Protein AF-L1KZ01-F1 (afdb_monomer_lite)

Structure (mmCIF, N/CA/C/O backbone):
data_AF-L1KZ01-F1
#
_entry.id   AF-L1KZ01-F1
#
loop_
_atom_site.group_PDB
_atom_site.id
_atom_site.type_symbol
_atom_site.label_atom_id
_atom_site.label_alt_id
_atom_site.label_comp_id
_atom_site.label_asym_id
_atom_site.label_entity_id
_atom_site.label_seq_id
_atom_site.pdbx_PDB_ins_code
_atom_site.Cartn_x
_atom_site.Cartn_y
_atom_site.Cartn_z
_atom_site.occupancy
_atom_site.B_iso_or_equiv
_atom_site.auth_seq_id
_atom_site.auth_comp_id
_atom_site.auth_asym_id
_atom_site.auth_atom_id
_atom_site.pdbx_PDB_model_num
ATOM 1 N N . MET A 1 1 ? -0.712 15.063 66.881 1.00 38.91 1 MET A N 1
ATOM 2 C CA . MET A 1 1 ? -0.045 16.306 66.434 1.00 38.91 1 MET A CA 1
ATOM 3 C C . MET A 1 1 ? 1.364 16.281 67.003 1.00 38.91 1 MET A C 1
ATOM 5 O O . MET A 1 1 ? 1.488 16.267 68.215 1.00 38.91 1 MET A O 1
ATOM 9 N N . GLY A 1 2 ? 2.405 16.176 66.178 1.00 37.12 2 GLY A N 1
ATOM 10 C CA . GLY A 1 2 ? 3.786 16.114 66.664 1.00 37.12 2 GLY A CA 1
ATOM 11 C C . GLY A 1 2 ? 4.719 16.763 65.655 1.00 37.12 2 GLY A C 1
ATOM 12 O O . GLY A 1 2 ? 4.969 16.203 64.594 1.00 37.12 2 GLY A O 1
ATOM 13 N N . ARG A 1 3 ? 5.168 17.977 65.973 1.00 44.19 3 ARG A N 1
ATOM 14 C CA . ARG A 1 3 ? 6.207 18.727 65.265 1.00 44.19 3 ARG A CA 1
ATOM 15 C C . ARG A 1 3 ? 7.307 19.048 66.272 1.00 44.19 3 ARG A C 1
ATOM 17 O O . ARG A 1 3 ? 6.986 19.530 67.352 1.00 44.19 3 ARG A O 1
ATOM 24 N N . GLY A 1 4 ? 8.560 18.919 65.843 1.00 44.34 4 GLY A N 1
ATOM 25 C CA . GLY A 1 4 ? 9.619 19.843 66.253 1.00 44.34 4 GLY A CA 1
ATOM 26 C C . GLY A 1 4 ? 10.939 19.215 66.698 1.00 44.34 4 GLY A C 1
ATOM 27 O O . GLY A 1 4 ? 10.960 18.405 67.613 1.00 44.34 4 GLY A O 1
ATOM 28 N N . GLY A 1 5 ? 12.028 19.709 66.098 1.00 39.09 5 GLY A N 1
ATOM 29 C CA . GLY A 1 5 ? 13.409 19.608 66.584 1.00 39.09 5 GLY A CA 1
ATOM 30 C C . GLY A 1 5 ? 14.287 18.681 65.739 1.00 39.09 5 GLY A C 1
ATOM 31 O O . GLY A 1 5 ? 13.888 17.565 65.449 1.00 39.09 5 GLY A O 1
ATOM 32 N N . TRP A 1 6 ? 15.501 19.017 65.309 1.00 47.12 6 TRP A N 1
ATOM 33 C CA . TRP A 1 6 ? 16.309 20.241 65.288 1.00 47.12 6 TRP A CA 1
ATOM 34 C C . TRP A 1 6 ? 17.591 19.878 64.512 1.00 47.12 6 TRP A C 1
ATOM 36 O O . TRP A 1 6 ? 17.959 18.709 64.448 1.00 47.12 6 TRP A O 1
ATOM 46 N N . GLY A 1 7 ? 18.322 20.878 64.019 1.00 38.53 7 GLY A N 1
ATOM 47 C CA . GLY A 1 7 ? 19.760 20.719 63.779 1.00 38.53 7 GLY A CA 1
ATOM 48 C C . GLY A 1 7 ? 20.186 20.675 62.319 1.00 38.53 7 GLY A C 1
ATOM 49 O O . GLY A 1 7 ? 20.594 19.642 61.799 1.00 38.53 7 GLY A O 1
ATOM 50 N N . ALA A 1 8 ? 20.190 21.844 61.684 1.00 47.34 8 ALA A N 1
ATOM 51 C CA . ALA A 1 8 ? 21.096 22.092 60.577 1.00 47.34 8 ALA A CA 1
ATOM 52 C C . ALA A 1 8 ? 22.543 22.207 61.097 1.00 47.34 8 ALA A C 1
ATOM 54 O O . ALA A 1 8 ? 22.804 22.904 62.074 1.00 47.34 8 ALA A O 1
ATOM 55 N N . ALA A 1 9 ? 23.456 21.582 60.351 1.00 47.81 9 ALA A N 1
ATOM 56 C CA . ALA A 1 9 ? 24.882 21.883 60.242 1.00 47.81 9 ALA A CA 1
ATOM 57 C C . ALA A 1 9 ? 25.783 21.627 61.461 1.00 47.81 9 ALA A C 1
ATOM 59 O O . ALA A 1 9 ? 25.944 22.503 62.297 1.00 47.81 9 ALA A O 1
ATOM 60 N N . ARG A 1 10 ? 26.572 20.541 61.413 1.00 44.81 10 ARG A N 1
ATOM 61 C CA . ARG A 1 10 ? 28.036 20.630 61.576 1.00 44.81 10 ARG A CA 1
ATOM 62 C C . ARG A 1 10 ? 28.747 19.537 60.771 1.00 44.81 10 ARG A C 1
ATOM 64 O O . ARG A 1 10 ? 28.621 18.353 61.041 1.00 44.81 10 ARG A O 1
ATOM 71 N N . ARG A 1 11 ? 29.476 20.013 59.757 1.00 48.34 11 ARG A N 1
ATOM 72 C CA . ARG A 1 11 ? 30.596 19.391 59.037 1.00 48.34 11 ARG A CA 1
ATOM 73 C C . ARG A 1 11 ? 31.326 18.324 59.857 1.00 48.34 11 ARG A C 1
ATOM 75 O O . ARG A 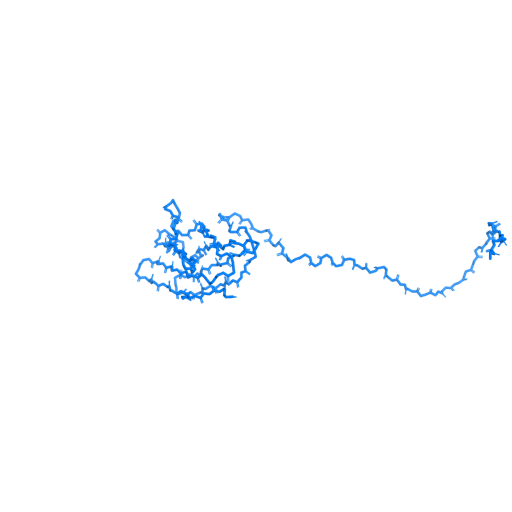1 11 ? 31.682 18.606 60.998 1.00 48.34 11 ARG A O 1
ATOM 82 N N . SER A 1 12 ? 31.703 17.218 59.224 1.00 44.06 12 SER A N 1
ATOM 83 C CA . SER A 1 12 ? 33.115 16.872 58.981 1.00 44.06 12 SER A CA 1
ATOM 84 C C . SER A 1 12 ? 33.215 15.547 58.236 1.00 44.06 12 SER A C 1
ATOM 86 O O . SER A 1 12 ? 32.482 14.603 58.502 1.00 44.06 12 SER A O 1
ATOM 88 N N . MET A 1 13 ? 34.116 15.544 57.262 1.00 46.03 13 MET A N 1
ATOM 89 C CA . MET A 1 13 ? 34.566 14.402 56.483 1.00 46.03 13 MET A CA 1
ATOM 90 C C . MET A 1 13 ? 34.863 13.188 57.360 1.00 46.03 13 MET A C 1
ATOM 92 O O . MET A 1 13 ? 35.496 13.338 58.399 1.00 46.03 13 MET A O 1
ATOM 96 N N . ALA A 1 14 ? 34.507 12.006 56.867 1.00 42.69 14 ALA A N 1
ATOM 97 C CA . ALA A 1 14 ? 35.445 10.917 56.592 1.00 42.69 14 ALA A CA 1
ATOM 98 C C . ALA A 1 14 ? 34.681 9.591 56.576 1.00 42.69 14 ALA A C 1
ATOM 100 O O . ALA A 1 14 ? 34.157 9.191 57.605 1.00 42.69 14 ALA A O 1
ATOM 101 N N . LEU A 1 15 ? 34.752 8.905 55.425 1.00 44.62 15 LEU A N 1
ATOM 102 C CA . LEU A 1 15 ? 34.677 7.443 55.304 1.00 44.62 15 LEU A CA 1
ATOM 103 C C . LEU A 1 15 ? 33.270 6.862 55.573 1.00 44.62 15 LEU A C 1
ATOM 105 O O . LEU A 1 15 ? 32.587 7.215 56.513 1.00 44.62 15 LEU A O 1
ATOM 109 N N . ALA A 1 16 ? 32.721 5.920 54.833 1.00 44.91 16 ALA A N 1
ATOM 110 C CA . ALA A 1 16 ? 33.168 5.116 53.721 1.00 44.91 16 ALA A CA 1
ATOM 111 C C . ALA A 1 16 ? 31.952 4.231 53.380 1.00 44.91 16 ALA A C 1
ATOM 113 O O . ALA A 1 16 ? 31.236 3.813 54.282 1.00 44.91 16 ALA A O 1
ATOM 114 N N . LEU A 1 17 ? 31.756 3.955 52.089 1.00 48.72 17 LEU A N 1
ATOM 115 C CA . LEU A 1 17 ? 30.995 2.827 51.540 1.00 48.72 17 LEU A CA 1
ATOM 116 C C . LEU A 1 17 ? 29.569 2.567 52.070 1.00 48.72 17 LEU A C 1
ATOM 118 O O . LEU A 1 17 ? 29.402 1.916 53.092 1.00 48.72 17 LEU A O 1
ATOM 122 N N . ALA A 1 18 ? 28.553 2.850 51.247 1.00 45.03 18 ALA A N 1
ATOM 123 C CA . ALA A 1 18 ? 27.500 1.858 50.993 1.00 45.03 18 ALA A CA 1
ATOM 124 C C . ALA A 1 18 ? 26.559 2.257 49.843 1.00 45.03 18 ALA A C 1
ATOM 126 O O . ALA A 1 18 ? 25.727 3.145 49.969 1.00 45.03 18 ALA A O 1
ATOM 127 N N . VAL A 1 19 ? 26.676 1.470 48.774 1.00 52.88 19 VAL A N 1
ATOM 128 C CA . VAL A 1 19 ? 25.586 0.915 47.961 1.00 52.88 19 VAL A CA 1
ATOM 129 C C . VAL A 1 19 ? 24.847 1.844 46.988 1.00 52.88 19 VAL A C 1
ATOM 131 O O . VAL A 1 19 ? 24.065 2.726 47.318 1.00 52.88 19 VAL A O 1
ATOM 134 N N . LEU A 1 20 ? 25.098 1.504 45.725 1.00 48.84 20 LEU A N 1
ATOM 135 C CA . LEU A 1 20 ? 24.411 1.882 44.510 1.00 48.84 20 LEU A CA 1
ATOM 136 C C . LEU A 1 20 ? 22.882 1.775 44.616 1.00 48.84 20 LEU A C 1
ATOM 138 O O . LEU A 1 20 ? 22.345 0.694 44.839 1.00 48.84 20 LEU A O 1
ATOM 142 N N . THR A 1 21 ? 22.191 2.839 44.224 1.00 56.41 21 THR A N 1
ATOM 143 C CA . THR A 1 21 ? 20.930 2.716 43.483 1.00 56.41 21 THR A CA 1
ATOM 144 C C . THR A 1 21 ? 21.000 3.657 42.295 1.00 56.41 21 THR A C 1
ATOM 146 O O . THR A 1 21 ? 20.755 4.857 42.402 1.00 56.41 21 THR A O 1
ATOM 149 N N . THR A 1 22 ? 21.411 3.098 41.160 1.00 54.72 22 THR A N 1
ATOM 150 C CA . THR A 1 22 ? 21.284 3.700 39.836 1.00 54.72 22 THR A CA 1
ATOM 151 C C . THR A 1 22 ? 19.833 4.124 39.632 1.00 54.72 22 THR A C 1
ATOM 153 O O . THR A 1 22 ? 18.926 3.294 39.598 1.00 54.72 22 THR A O 1
ATOM 156 N N . ALA A 1 23 ? 19.608 5.435 39.527 1.00 56.19 23 ALA A N 1
ATOM 157 C CA . ALA A 1 23 ? 18.323 5.981 39.130 1.00 56.19 23 ALA A CA 1
ATOM 158 C C . ALA A 1 23 ? 17.917 5.340 37.798 1.00 56.19 23 ALA A C 1
ATOM 160 O O . ALA A 1 23 ? 18.684 5.351 36.831 1.00 56.19 23 ALA A O 1
ATOM 161 N N . GLY A 1 24 ? 16.737 4.718 37.796 1.00 51.47 24 GLY A N 1
ATOM 162 C CA . GLY A 1 24 ? 16.201 3.993 36.659 1.00 51.47 24 GLY A CA 1
ATOM 163 C C . GLY A 1 24 ? 16.239 4.860 35.410 1.00 51.47 24 GLY A C 1
ATOM 164 O O . GLY A 1 24 ? 15.650 5.939 35.369 1.00 51.47 24 GLY A O 1
ATOM 165 N N . LEU A 1 25 ? 16.936 4.368 34.386 1.00 52.28 25 LEU A N 1
ATOM 166 C CA . LEU A 1 25 ? 16.777 4.860 33.030 1.00 52.28 25 LEU A CA 1
ATOM 167 C C . LEU A 1 25 ? 15.279 4.868 32.726 1.00 52.28 25 LEU A C 1
ATOM 169 O O . LEU A 1 25 ? 14.646 3.809 32.689 1.00 52.28 25 LEU A O 1
ATOM 173 N N . LEU A 1 26 ? 14.717 6.054 32.479 1.00 51.00 26 LEU A N 1
ATOM 174 C CA . LEU A 1 26 ? 13.506 6.153 31.683 1.00 51.00 26 LEU A CA 1
ATOM 175 C C . LEU A 1 26 ? 13.854 5.541 30.328 1.00 51.00 26 LEU A C 1
ATOM 177 O O . LEU A 1 26 ? 14.401 6.194 29.439 1.00 51.00 26 LEU A O 1
ATOM 181 N N . THR A 1 27 ? 13.562 4.254 30.184 1.00 54.28 27 THR A N 1
ATOM 182 C CA . THR A 1 27 ? 13.499 3.614 28.886 1.00 54.28 27 THR A CA 1
ATOM 183 C C . THR A 1 27 ? 12.299 4.233 28.195 1.00 54.28 27 THR A C 1
ATOM 185 O O . THR A 1 27 ? 11.153 3.813 28.346 1.00 54.28 27 THR A O 1
ATOM 188 N N . LEU A 1 28 ? 12.569 5.292 27.437 1.00 50.78 28 LEU A N 1
ATOM 189 C CA . LEU A 1 28 ? 11.672 5.774 26.408 1.00 50.78 28 LEU A CA 1
ATOM 190 C C . LEU A 1 28 ? 11.632 4.686 25.324 1.00 50.78 28 LEU A C 1
ATOM 192 O O . LEU A 1 28 ? 12.194 4.825 24.241 1.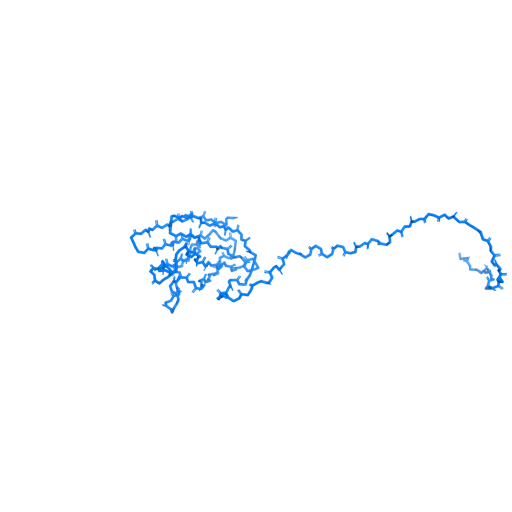00 50.78 28 LEU A O 1
ATOM 196 N N . ALA A 1 29 ? 10.973 3.567 25.626 1.00 51.34 29 ALA A N 1
ATOM 197 C CA . ALA A 1 29 ? 10.542 2.574 24.659 1.00 51.34 29 ALA A CA 1
ATOM 198 C C . ALA A 1 29 ? 9.371 3.170 23.862 1.00 51.34 29 ALA A C 1
ATOM 200 O O . ALA A 1 29 ? 8.253 2.658 23.841 1.00 51.34 29 ALA A O 1
ATOM 201 N N . GLY A 1 30 ? 9.632 4.304 23.211 1.00 46.34 30 GLY A N 1
ATOM 202 C CA . GLY A 1 30 ? 8.854 4.737 22.071 1.00 46.34 30 GLY A CA 1
ATOM 203 C C . GLY A 1 30 ? 9.072 3.701 20.966 1.00 46.34 30 GLY A C 1
ATOM 204 O O . GLY A 1 30 ? 10.217 3.326 20.704 1.00 46.34 30 GLY A O 1
ATOM 205 N N . PRO A 1 31 ? 8.012 3.181 20.328 1.00 49.78 31 PRO A N 1
ATOM 206 C CA . PRO A 1 31 ? 8.164 2.201 19.265 1.00 49.78 31 PRO A CA 1
ATOM 207 C C . PRO A 1 31 ? 8.988 2.834 18.142 1.00 49.78 31 PRO A C 1
ATOM 209 O O . PRO A 1 31 ? 8.555 3.816 17.543 1.00 49.78 31 PRO A O 1
ATOM 212 N N . GLY A 1 32 ? 10.181 2.275 17.912 1.00 45.88 32 GLY A N 1
ATOM 213 C CA . GLY A 1 32 ? 11.232 2.808 17.049 1.00 45.88 32 GLY A CA 1
ATOM 214 C C . GLY A 1 32 ? 10.708 3.477 15.782 1.00 45.88 32 GLY A C 1
ATOM 215 O O . GLY A 1 32 ? 10.316 2.817 14.817 1.00 45.88 32 GLY A O 1
ATOM 216 N N . VAL A 1 33 ? 10.740 4.807 15.782 1.00 50.03 33 VAL A N 1
ATOM 217 C CA . VAL A 1 33 ? 10.581 5.625 14.584 1.00 50.03 33 VAL A CA 1
ATOM 218 C C . VAL A 1 33 ? 11.939 5.703 13.900 1.00 50.03 33 VAL A C 1
ATOM 220 O O . VAL A 1 33 ? 12.676 6.674 14.012 1.00 50.03 33 VAL A O 1
ATOM 223 N N . GLY A 1 34 ? 12.297 4.622 13.207 1.00 41.84 34 GLY A N 1
ATOM 224 C CA . GLY A 1 34 ? 13.380 4.648 12.233 1.00 41.84 34 GLY A CA 1
ATOM 225 C C . GLY A 1 34 ? 12.992 5.576 11.084 1.00 41.84 34 GLY A C 1
ATOM 226 O O . GLY A 1 34 ? 12.390 5.138 10.105 1.00 41.84 34 GLY A O 1
ATOM 227 N N . SER A 1 35 ? 13.296 6.864 11.227 1.00 51.66 35 SER A N 1
ATOM 228 C CA . SER A 1 35 ? 13.256 7.838 10.142 1.00 51.66 35 SER A CA 1
ATOM 229 C C . SER A 1 35 ? 14.445 7.571 9.225 1.00 51.66 35 SER A C 1
ATOM 231 O O . SER A 1 35 ? 15.573 7.946 9.525 1.00 51.66 35 SER A O 1
ATOM 233 N N . THR A 1 36 ? 14.197 6.894 8.106 1.00 40.72 36 THR A N 1
ATOM 234 C CA . THR A 1 36 ? 15.123 6.856 6.971 1.00 40.72 36 THR A CA 1
ATOM 235 C C . THR A 1 36 ? 14.383 7.311 5.717 1.00 40.72 36 THR A C 1
ATOM 237 O O . THR A 1 36 ? 13.197 7.029 5.535 1.00 40.72 36 THR A O 1
ATOM 240 N N . ALA A 1 37 ? 15.087 8.107 4.924 1.00 37.84 37 ALA A N 1
ATOM 241 C CA . ALA A 1 37 ? 14.580 9.115 4.009 1.00 37.84 37 ALA A CA 1
ATOM 242 C C . ALA A 1 37 ? 13.726 8.623 2.817 1.00 37.84 37 ALA A C 1
ATOM 244 O O . ALA A 1 37 ? 13.904 7.531 2.287 1.00 37.84 37 ALA A O 1
ATOM 245 N N . ALA A 1 38 ? 12.823 9.520 2.396 1.00 43.12 38 ALA A N 1
ATOM 246 C CA . ALA A 1 38 ? 12.423 9.837 1.018 1.00 43.12 38 ALA A CA 1
ATOM 247 C C . ALA A 1 38 ? 12.136 8.688 0.020 1.00 43.12 38 ALA A C 1
ATOM 249 O O . ALA A 1 38 ? 12.819 8.493 -0.976 1.00 43.12 38 ALA A O 1
ATOM 250 N N . ALA A 1 39 ? 10.994 8.040 0.217 1.00 44.44 39 ALA A N 1
ATOM 251 C CA . ALA A 1 39 ? 9.978 7.849 -0.828 1.00 44.44 39 ALA A CA 1
ATOM 252 C C . ALA A 1 39 ? 8.695 8.522 -0.283 1.00 44.44 39 ALA A C 1
ATOM 254 O O . ALA A 1 39 ? 8.713 8.871 0.901 1.00 44.44 39 ALA A O 1
ATOM 255 N N . PRO A 1 40 ? 7.591 8.735 -1.027 1.00 52.72 40 PRO A N 1
ATOM 256 C CA . PRO A 1 40 ? 6.320 9.148 -0.421 1.00 52.72 40 PRO A CA 1
ATOM 257 C C . PRO A 1 40 ? 5.849 8.039 0.535 1.00 52.72 40 PRO A C 1
ATOM 259 O O . PRO A 1 40 ? 5.148 7.094 0.173 1.00 52.72 40 PRO A O 1
ATOM 262 N N . SER A 1 41 ? 6.373 8.094 1.752 1.00 66.44 41 SER A N 1
ATOM 263 C CA . SER A 1 41 ? 6.393 7.008 2.704 1.00 66.44 41 SER A CA 1
ATOM 264 C C . SER A 1 41 ? 5.108 7.083 3.500 1.00 66.44 41 SER A C 1
ATOM 266 O O . SER A 1 41 ? 4.673 8.138 3.960 1.00 66.44 41 SER A O 1
ATOM 268 N N . CYS A 1 42 ? 4.438 5.944 3.620 1.00 79.25 42 CYS A N 1
ATOM 269 C CA . CYS A 1 42 ? 3.268 5.850 4.466 1.00 79.25 42 CYS A CA 1
ATOM 270 C C . CYS A 1 42 ? 3.659 6.216 5.906 1.00 79.25 42 CYS A C 1
ATOM 272 O O . CYS A 1 42 ? 4.355 5.452 6.573 1.00 79.25 42 CYS A O 1
ATOM 274 N N . ALA A 1 43 ? 3.191 7.364 6.394 1.00 74.56 43 ALA A N 1
ATOM 275 C CA . ALA A 1 43 ? 3.377 7.759 7.783 1.00 74.56 43 ALA A CA 1
ATOM 276 C C . ALA A 1 43 ? 2.569 6.816 8.692 1.00 74.56 43 ALA A C 1
ATOM 278 O O . ALA A 1 43 ? 1.337 6.860 8.695 1.00 74.56 43 ALA A O 1
ATOM 279 N N . GLY A 1 44 ? 3.239 5.935 9.440 1.00 82.88 44 GLY A N 1
ATOM 280 C CA . GLY A 1 44 ? 2.583 5.019 10.374 1.00 82.88 44 GLY A CA 1
ATOM 281 C C . GLY A 1 44 ? 3.419 3.799 10.759 1.00 82.88 44 GLY A C 1
ATOM 282 O O . GLY A 1 44 ? 4.555 3.627 10.321 1.00 82.88 44 GLY A O 1
ATOM 283 N N . ARG A 1 45 ? 2.830 2.915 11.572 1.00 86.31 45 ARG A N 1
ATOM 284 C CA . ARG A 1 45 ? 3.459 1.653 11.986 1.00 86.31 45 ARG A CA 1
ATOM 285 C C . ARG A 1 45 ? 3.310 0.622 10.875 1.00 86.31 45 ARG A C 1
ATOM 287 O O . ARG A 1 45 ? 2.190 0.343 10.449 1.00 86.31 45 ARG A O 1
ATOM 294 N N . LYS A 1 46 ? 4.412 0.010 10.437 1.00 89.50 46 LYS A N 1
ATOM 295 C CA . LYS A 1 46 ? 4.367 -1.147 9.531 1.00 89.50 46 LYS A CA 1
ATOM 296 C C . LYS A 1 46 ? 3.671 -2.310 10.244 1.00 89.50 46 LYS A C 1
ATOM 298 O O . LYS A 1 46 ? 4.147 -2.765 11.279 1.00 89.50 46 LYS A O 1
ATOM 303 N N . VAL A 1 47 ? 2.550 -2.769 9.697 1.00 90.81 47 VAL A N 1
ATOM 304 C CA . VAL A 1 47 ? 1.732 -3.850 10.275 1.00 90.81 47 VAL A CA 1
ATOM 305 C C . VAL A 1 47 ? 1.851 -5.151 9.499 1.00 90.81 47 VAL A C 1
ATOM 307 O O . VAL A 1 47 ? 1.656 -6.219 10.067 1.00 90.81 47 VAL A O 1
ATOM 310 N N . ARG A 1 48 ? 2.168 -5.078 8.202 1.00 90.75 48 ARG A N 1
ATOM 311 C CA . ARG A 1 48 ? 2.340 -6.267 7.369 1.00 90.75 48 ARG A CA 1
ATOM 312 C C . ARG A 1 48 ? 3.250 -5.978 6.185 1.00 90.75 48 ARG A C 1
ATOM 314 O O . ARG A 1 48 ? 3.279 -4.862 5.669 1.00 90.75 48 ARG A O 1
ATOM 321 N N . THR A 1 49 ? 3.957 -7.008 5.747 1.00 92.38 49 THR A N 1
ATOM 322 C CA . THR A 1 49 ? 4.701 -7.009 4.489 1.00 92.38 49 THR A CA 1
ATOM 323 C C . THR A 1 49 ? 4.196 -8.183 3.670 1.00 92.38 49 THR A C 1
ATOM 325 O O . THR A 1 49 ? 4.123 -9.295 4.183 1.00 92.38 49 THR A O 1
ATOM 328 N N . LEU A 1 50 ? 3.811 -7.924 2.427 1.00 90.56 50 LEU A N 1
ATOM 329 C CA . LEU A 1 50 ? 3.290 -8.923 1.503 1.00 90.56 50 LEU A CA 1
ATOM 330 C C . LEU A 1 50 ? 4.292 -9.072 0.364 1.00 90.56 50 LEU A C 1
ATOM 332 O O . LEU A 1 50 ? 4.443 -8.160 -0.444 1.00 90.56 50 LEU A O 1
ATOM 336 N N . THR A 1 51 ? 5.021 -10.177 0.338 1.00 91.50 51 THR A N 1
ATOM 337 C CA . THR A 1 51 ? 6.090 -10.442 -0.632 1.00 91.50 51 THR A CA 1
ATOM 338 C C . THR A 1 51 ? 5.585 -11.318 -1.770 1.00 91.50 51 THR A C 1
ATOM 340 O O . THR A 1 51 ? 4.875 -12.289 -1.527 1.00 91.50 51 THR A O 1
ATOM 343 N N . PHE A 1 52 ? 5.984 -11.000 -2.999 1.00 89.19 52 PHE A N 1
ATOM 344 C CA . PHE A 1 52 ? 5.696 -11.794 -4.195 1.00 89.19 52 PHE A CA 1
ATOM 345 C C . PHE A 1 52 ? 6.802 -11.605 -5.245 1.00 89.19 52 PHE A C 1
ATOM 347 O O . PHE A 1 52 ? 7.703 -10.781 -5.074 1.00 89.19 52 PHE A O 1
ATOM 354 N N . ASP A 1 53 ? 6.758 -12.344 -6.354 1.00 88.00 53 ASP A N 1
ATOM 355 C CA . ASP A 1 53 ? 7.875 -12.399 -7.314 1.00 88.00 53 ASP A CA 1
ATOM 356 C C . ASP A 1 53 ? 8.272 -11.047 -7.917 1.00 88.00 53 ASP A C 1
ATOM 358 O O . ASP A 1 53 ? 9.407 -10.859 -8.356 1.00 88.00 53 ASP A O 1
ATOM 362 N N . ALA A 1 54 ? 7.335 -10.099 -7.996 1.00 87.75 54 ALA A N 1
ATOM 363 C CA . ALA A 1 54 ? 7.610 -8.772 -8.537 1.00 87.75 54 ALA A CA 1
ATOM 364 C C . ALA A 1 54 ? 8.069 -7.756 -7.476 1.00 87.75 54 ALA A C 1
ATOM 366 O O . ALA A 1 54 ? 8.473 -6.656 -7.834 1.00 87.75 54 ALA A O 1
ATOM 367 N N . GLY A 1 55 ? 8.001 -8.060 -6.180 1.00 90.06 55 GLY A N 1
ATOM 368 C CA . GLY A 1 55 ? 8.269 -7.053 -5.155 1.00 90.06 55 GLY A CA 1
ATOM 369 C C . GLY A 1 55 ? 7.645 -7.355 -3.807 1.00 90.06 55 GLY A C 1
ATOM 370 O O . GLY A 1 55 ? 7.404 -8.497 -3.424 1.00 90.06 55 GLY A O 1
ATOM 371 N N . SER A 1 56 ? 7.413 -6.301 -3.041 1.00 92.00 56 SER A N 1
ATOM 372 C CA . SER A 1 56 ? 6.777 -6.379 -1.732 1.00 92.00 56 SER A CA 1
ATOM 373 C C . SER A 1 56 ? 5.811 -5.223 -1.546 1.00 92.00 56 SER A C 1
ATOM 375 O O . SER A 1 56 ? 6.193 -4.077 -1.736 1.00 92.00 56 SER A O 1
ATOM 377 N N . VAL A 1 57 ? 4.582 -5.478 -1.113 1.00 92.00 57 VAL A N 1
ATOM 378 C CA . VAL A 1 57 ? 3.697 -4.415 -0.629 1.00 92.00 57 VAL A CA 1
ATOM 379 C C . VAL A 1 57 ? 3.894 -4.260 0.869 1.00 92.00 57 VAL A C 1
ATOM 381 O O . VAL A 1 57 ? 3.664 -5.192 1.644 1.00 92.00 57 VAL A O 1
ATOM 384 N N . ARG A 1 58 ? 4.323 -3.075 1.291 1.00 92.75 58 ARG A N 1
ATOM 385 C CA . ARG A 1 58 ? 4.420 -2.719 2.705 1.00 92.75 58 ARG A CA 1
ATOM 386 C C . ARG A 1 58 ? 3.134 -2.023 3.124 1.00 92.75 58 ARG A C 1
ATOM 388 O O . ARG A 1 58 ? 2.690 -1.073 2.479 1.00 92.75 58 ARG A O 1
ATOM 395 N N . VAL A 1 59 ? 2.546 -2.511 4.208 1.00 92.12 59 VAL A N 1
ATOM 396 C CA . VAL A 1 59 ? 1.278 -2.027 4.746 1.00 92.12 59 VAL A CA 1
ATOM 397 C C . VAL A 1 59 ? 1.539 -1.348 6.074 1.00 92.12 59 VAL A C 1
ATOM 399 O O . VAL A 1 59 ? 2.127 -1.931 6.99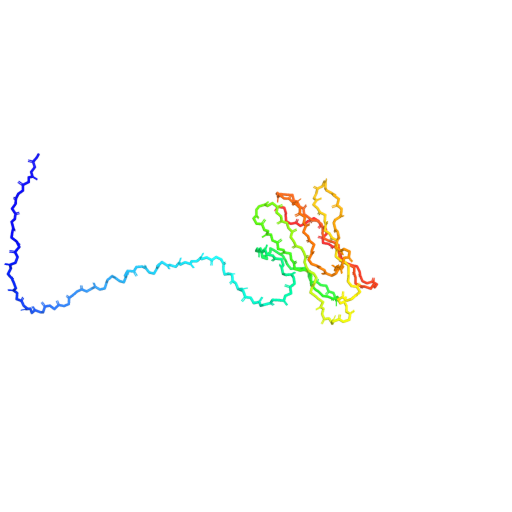0 1.00 92.12 59 VAL A O 1
ATOM 402 N N . TYR A 1 60 ? 1.068 -0.118 6.179 1.00 92.12 60 TYR A N 1
ATOM 403 C CA . TYR A 1 60 ? 1.252 0.750 7.323 1.00 92.12 60 TYR A CA 1
ATOM 404 C C . TYR A 1 60 ? -0.100 1.142 7.887 1.00 92.12 60 TYR A C 1
ATOM 406 O O . TYR A 1 60 ? -1.044 1.418 7.149 1.00 92.12 60 TYR A O 1
ATOM 414 N N . ARG A 1 61 ? -0.192 1.193 9.209 1.00 89.69 61 ARG A N 1
ATOM 415 C CA . ARG A 1 61 ? -1.376 1.653 9.920 1.00 89.69 61 ARG A CA 1
ATOM 416 C C . ARG A 1 61 ? -1.064 2.992 10.583 1.00 89.69 61 ARG A C 1
ATOM 418 O O . ARG A 1 61 ? -0.098 3.106 11.341 1.00 89.69 61 ARG A O 1
ATOM 425 N N . LYS A 1 62 ? -1.886 4.000 10.286 1.00 89.25 62 LYS A N 1
ATOM 426 C CA . LYS A 1 62 ? -1.822 5.334 10.894 1.00 89.25 62 LYS A CA 1
ATOM 427 C C . LYS A 1 62 ? -2.962 5.462 11.904 1.00 89.25 62 LYS A C 1
ATOM 429 O O . LYS A 1 62 ? -4.137 5.567 11.536 1.00 89.25 62 LYS A O 1
ATOM 434 N N . GLY A 1 63 ? -2.605 5.409 13.186 1.00 85.75 63 GLY A N 1
ATOM 435 C CA . GLY A 1 63 ? -3.563 5.359 14.293 1.00 85.75 63 GLY A CA 1
ATOM 436 C C . GLY A 1 63 ? -4.474 4.128 14.223 1.00 85.75 63 GLY A C 1
ATOM 437 O O . GLY A 1 63 ? -4.068 3.061 13.774 1.00 85.75 63 GLY A O 1
ATOM 438 N N . SER A 1 64 ? -5.733 4.266 14.638 1.00 83.88 64 SER A N 1
ATOM 439 C CA . SER A 1 64 ? -6.731 3.185 14.583 1.00 83.88 64 SER A CA 1
ATOM 440 C C . SER A 1 64 ? -7.610 3.214 13.327 1.00 83.88 64 SER A C 1
ATOM 442 O O . SER A 1 64 ? -8.441 2.328 13.147 1.00 83.88 64 SER A O 1
ATOM 444 N N . ARG A 1 65 ? -7.444 4.223 12.461 1.00 88.69 65 ARG A N 1
ATOM 445 C CA . ARG A 1 65 ? -8.430 4.581 11.429 1.00 88.69 65 ARG A CA 1
ATOM 446 C C . ARG A 1 65 ? -7.944 4.398 10.000 1.00 88.69 65 ARG A C 1
ATOM 448 O O . ARG A 1 65 ? -8.737 4.002 9.153 1.00 88.69 65 ARG A O 1
ATOM 455 N N . TYR A 1 66 ? -6.665 4.635 9.727 1.00 90.69 66 TYR A N 1
ATOM 456 C CA . TYR A 1 66 ? -6.152 4.655 8.360 1.00 90.69 66 TYR A CA 1
ATOM 457 C C . TYR A 1 66 ? -5.152 3.538 8.104 1.00 90.69 66 TYR A C 1
ATOM 459 O O . TYR A 1 66 ? -4.332 3.199 8.962 1.00 90.69 66 TYR A O 1
ATOM 467 N N . VAL A 1 67 ? -5.203 3.004 6.889 1.00 92.06 67 VAL A N 1
ATOM 468 C CA . VAL A 1 67 ? -4.229 2.046 6.375 1.00 92.06 67 VAL A CA 1
ATOM 469 C C . VAL A 1 67 ? -3.670 2.583 5.068 1.00 92.06 67 VAL A C 1
ATOM 471 O O . VAL A 1 67 ? -4.425 2.996 4.192 1.00 92.06 67 VAL A O 1
ATOM 474 N N . CYS A 1 68 ? -2.348 2.580 4.957 1.00 91.50 68 CYS A N 1
ATOM 475 C CA . CYS A 1 68 ? -1.607 3.004 3.784 1.00 91.50 68 CYS A CA 1
ATOM 476 C C . CYS A 1 68 ? -0.802 1.829 3.233 1.00 91.50 68 CYS A C 1
ATOM 478 O O . CYS A 1 68 ? -0.176 1.086 3.992 1.00 91.50 68 CYS A O 1
ATOM 480 N N . ALA A 1 69 ? -0.831 1.652 1.918 1.00 92.06 69 ALA A N 1
ATOM 481 C CA . ALA A 1 69 ? -0.067 0.635 1.216 1.00 92.06 69 ALA A CA 1
ATOM 482 C C . ALA A 1 69 ? 0.892 1.294 0.222 1.00 92.06 69 ALA A C 1
ATOM 484 O O . ALA A 1 69 ? 0.523 2.225 -0.499 1.00 92.06 69 ALA A O 1
ATOM 485 N N . VAL A 1 70 ? 2.118 0.780 0.178 1.00 90.62 70 VAL A N 1
ATOM 486 C CA . VAL A 1 70 ? 3.149 1.182 -0.782 1.00 90.62 70 VAL A CA 1
ATOM 487 C C . VAL A 1 70 ? 3.789 -0.065 -1.371 1.00 90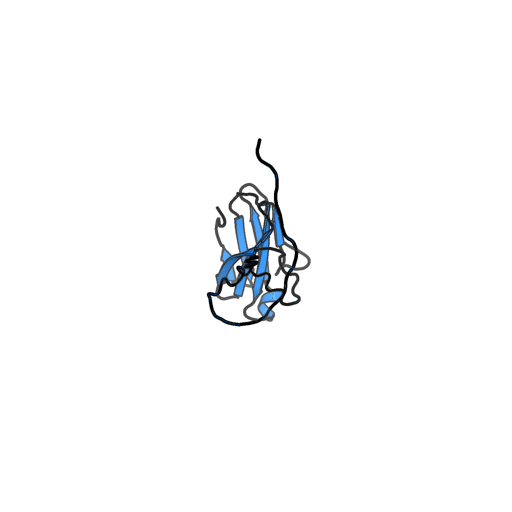.62 70 VAL A C 1
ATOM 489 O O . VAL A 1 70 ? 4.116 -1.008 -0.643 1.00 90.62 70 VAL A O 1
ATOM 492 N N . PHE A 1 71 ? 3.944 -0.092 -2.690 1.00 91.25 71 PHE A N 1
ATOM 493 C CA . PHE A 1 71 ? 4.661 -1.166 -3.355 1.00 91.25 71 PHE A CA 1
ATOM 494 C C . PHE A 1 71 ? 6.147 -0.834 -3.435 1.00 91.25 71 PHE A C 1
ATOM 496 O O . PHE A 1 71 ? 6.546 0.251 -3.842 1.00 91.25 71 PHE A O 1
ATOM 503 N N . VAL A 1 72 ? 6.956 -1.800 -3.027 1.00 90.50 72 VAL A N 1
ATOM 504 C CA . VAL A 1 72 ? 8.409 -1.781 -3.099 1.00 90.50 72 VAL A CA 1
ATOM 505 C C . VAL A 1 72 ? 8.805 -2.768 -4.194 1.00 90.50 72 VAL A C 1
ATOM 507 O O . VAL A 1 72 ? 8.688 -3.982 -3.990 1.00 90.50 72 VAL A O 1
ATOM 510 N N . PRO A 1 73 ? 9.207 -2.279 -5.373 1.00 89.38 73 PRO A N 1
ATOM 511 C CA . PRO A 1 73 ? 9.587 -3.137 -6.486 1.00 89.38 73 PRO A CA 1
ATOM 512 C C . PRO A 1 73 ? 10.881 -3.897 -6.170 1.00 89.38 73 PRO A C 1
ATOM 514 O O . PRO A 1 73 ? 11.749 -3.381 -5.468 1.00 89.38 73 PRO A O 1
ATOM 517 N N . ARG A 1 74 ? 11.050 -5.110 -6.718 1.00 88.38 74 ARG A N 1
ATOM 518 C CA . ARG A 1 74 ? 12.377 -5.763 -6.720 1.00 88.38 74 ARG A CA 1
ATOM 519 C C . ARG A 1 74 ? 13.314 -5.144 -7.757 1.00 88.38 74 ARG A C 1
ATOM 521 O O . ARG A 1 74 ? 14.521 -5.138 -7.557 1.00 88.38 74 ARG A O 1
ATOM 528 N N . LYS A 1 75 ? 12.762 -4.683 -8.882 1.00 85.75 75 LYS A N 1
ATOM 529 C CA . LYS A 1 75 ? 13.489 -4.038 -9.984 1.00 85.75 75 LYS A CA 1
ATOM 530 C C . LYS A 1 75 ? 12.821 -2.712 -10.326 1.00 85.75 75 LYS A C 1
ATOM 532 O O . LYS A 1 75 ? 11.604 -2.680 -10.465 1.00 85.75 75 LYS A O 1
ATOM 537 N N . GLU A 1 76 ? 13.585 -1.655 -10.572 1.00 81.25 76 GLU A N 1
ATOM 538 C CA . GLU A 1 76 ? 13.038 -0.311 -10.840 1.00 81.25 76 GLU A CA 1
ATOM 539 C C . GLU A 1 76 ? 12.031 -0.277 -12.010 1.00 81.25 76 GLU A C 1
ATOM 541 O O . GLU A 1 76 ? 10.991 0.379 -11.954 1.00 81.25 76 GLU A O 1
ATOM 546 N N . SER A 1 77 ? 12.256 -1.090 -13.047 1.00 84.25 77 SER A N 1
ATOM 547 C CA . SER A 1 77 ? 11.334 -1.231 -14.185 1.00 84.25 77 SER A CA 1
ATOM 548 C C . SER A 1 77 ? 9.940 -1.749 -13.802 1.00 84.25 77 SER A C 1
ATOM 550 O O . SER A 1 77 ? 8.962 -1.483 -14.506 1.00 84.25 77 SER A O 1
ATOM 552 N N . GLN A 1 78 ? 9.824 -2.467 -12.682 1.00 84.81 78 GLN A N 1
ATOM 553 C CA . GLN A 1 78 ? 8.553 -2.958 -12.152 1.00 84.81 78 GLN A CA 1
ATOM 554 C C . GLN A 1 78 ? 7.752 -1.841 -11.484 1.00 84.81 78 GLN A C 1
ATOM 556 O O . GLN A 1 78 ? 6.527 -1.898 -11.534 1.00 84.81 78 GLN A O 1
ATOM 561 N N . ALA A 1 79 ? 8.406 -0.814 -10.929 1.00 81.31 79 ALA A N 1
ATOM 562 C CA . ALA A 1 79 ? 7.731 0.324 -10.302 1.00 81.31 79 ALA A CA 1
ATOM 563 C C . ALA A 1 79 ? 6.796 1.023 -11.299 1.00 81.31 79 ALA A C 1
ATOM 565 O O . ALA A 1 79 ? 5.623 1.249 -11.017 1.00 81.31 79 ALA A O 1
ATOM 566 N N . ARG A 1 80 ? 7.289 1.262 -12.521 1.00 83.62 80 ARG A N 1
ATOM 567 C CA . ARG A 1 80 ? 6.539 1.931 -13.599 1.00 83.62 80 ARG A CA 1
ATOM 568 C C . ARG A 1 80 ? 5.333 1.127 -14.095 1.00 83.62 80 ARG A C 1
ATOM 570 O O . ARG A 1 80 ? 4.381 1.698 -14.608 1.00 83.62 80 ARG A O 1
ATOM 577 N N . LYS A 1 81 ? 5.374 -0.201 -13.946 1.00 88.94 81 LYS A N 1
ATOM 578 C CA . LYS A 1 81 ? 4.305 -1.127 -14.360 1.00 88.94 81 LYS A CA 1
ATOM 579 C C . LYS A 1 81 ? 3.413 -1.560 -13.194 1.00 88.94 81 LYS A C 1
ATOM 581 O O . LYS A 1 81 ? 2.515 -2.380 -13.395 1.00 88.94 81 LYS A O 1
ATOM 586 N N . ALA A 1 82 ? 3.687 -1.073 -11.984 1.00 89.31 82 ALA A N 1
ATOM 587 C CA . ALA A 1 82 ? 2.978 -1.469 -10.784 1.00 89.31 82 ALA A CA 1
ATOM 588 C C . ALA A 1 82 ? 1.709 -0.646 -10.592 1.00 89.31 82 ALA A C 1
ATOM 590 O O . ALA A 1 82 ? 1.653 0.545 -10.865 1.00 89.31 82 ALA A O 1
ATOM 591 N N . THR A 1 83 ? 0.672 -1.298 -10.101 1.00 92.12 83 THR A N 1
ATOM 592 C CA . THR A 1 83 ? -0.612 -0.713 -9.759 1.00 92.12 83 THR A CA 1
ATOM 593 C C . THR A 1 83 ? -1.070 -1.326 -8.457 1.00 92.12 83 THR A C 1
ATOM 595 O O . THR A 1 83 ? -1.337 -2.523 -8.391 1.00 92.12 83 THR A O 1
ATOM 598 N N . VAL A 1 84 ? -1.174 -0.499 -7.426 1.00 92.31 84 VAL A N 1
ATOM 599 C CA . VAL A 1 84 ? -1.646 -0.902 -6.107 1.00 92.31 84 VAL A CA 1
ATOM 600 C C . VAL A 1 84 ? -3.044 -0.359 -5.895 1.00 92.31 84 VAL A C 1
ATOM 602 O O . VAL A 1 84 ? -3.314 0.828 -6.086 1.00 92.31 84 VAL A O 1
ATOM 605 N N . ARG A 1 85 ? -3.934 -1.245 -5.469 1.00 93.31 85 ARG A N 1
ATOM 606 C CA . ARG A 1 85 ? -5.289 -0.923 -5.055 1.00 93.31 85 ARG A CA 1
ATOM 607 C C . ARG A 1 85 ? -5.495 -1.440 -3.646 1.00 93.31 85 ARG A C 1
ATOM 609 O O . ARG A 1 85 ? -4.998 -2.503 -3.277 1.00 93.31 85 ARG A O 1
ATOM 616 N N . ILE A 1 86 ? -6.246 -0.693 -2.861 1.00 93.81 86 ILE A N 1
ATOM 617 C CA . ILE A 1 86 ? -6.584 -1.068 -1.492 1.00 93.81 86 ILE A CA 1
ATOM 618 C C . ILE A 1 86 ? -8.058 -0.785 -1.242 1.00 93.81 86 ILE A C 1
ATOM 620 O O . ILE A 1 86 ? -8.605 0.216 -1.701 1.00 93.81 86 ILE A O 1
ATOM 624 N N . ARG A 1 87 ? -8.714 -1.688 -0.526 1.00 94.50 87 ARG A N 1
ATOM 625 C CA . ARG A 1 87 ? -10.127 -1.613 -0.175 1.00 94.50 87 ARG A CA 1
ATOM 626 C C . ARG A 1 87 ? -10.290 -1.970 1.291 1.00 94.50 87 ARG A C 1
ATOM 628 O O . ARG A 1 87 ? -9.785 -2.990 1.736 1.00 94.50 87 ARG A O 1
ATOM 635 N N . ALA A 1 88 ? -11.023 -1.162 2.044 1.00 94.38 88 ALA A N 1
ATOM 636 C CA . ALA A 1 88 ? -11.509 -1.575 3.359 1.00 94.38 88 ALA A CA 1
ATOM 637 C C . ALA A 1 88 ? -12.794 -2.399 3.211 1.00 94.38 88 ALA A C 1
ATOM 639 O O . ALA A 1 88 ? -13.545 -2.203 2.252 1.00 94.38 88 ALA A O 1
ATOM 640 N N . TRP A 1 89 ? -13.076 -3.290 4.162 1.00 93.25 89 TRP A N 1
ATOM 641 C CA . TRP A 1 89 ? -14.331 -4.043 4.182 1.00 93.25 89 TRP A CA 1
ATOM 642 C C . TRP A 1 89 ? -15.533 -3.095 4.112 1.00 93.25 89 TRP A C 1
ATOM 644 O O . TRP A 1 89 ? -15.601 -2.105 4.845 1.00 93.25 89 TRP A O 1
ATOM 654 N N . GLY A 1 90 ? -16.467 -3.375 3.200 1.00 90.38 90 GLY A N 1
ATOM 655 C CA . GLY A 1 90 ? -17.630 -2.515 2.942 1.00 90.38 90 GLY A CA 1
ATOM 656 C C . GLY A 1 90 ? -17.304 -1.171 2.270 1.00 90.38 90 GLY A C 1
ATOM 657 O O . GLY A 1 90 ? -18.175 -0.318 2.171 1.00 90.38 90 GLY A O 1
ATOM 658 N N . GLY A 1 91 ? -16.063 -0.951 1.827 1.00 89.50 91 GLY A N 1
ATOM 659 C CA . GLY A 1 91 ? -15.633 0.247 1.100 1.00 89.50 91 GLY A CA 1
ATOM 660 C C . GLY A 1 91 ? -15.400 0.004 -0.393 1.00 89.50 91 GLY A C 1
ATOM 661 O O . GLY A 1 91 ? -15.505 -1.123 -0.889 1.00 89.50 91 GLY A O 1
ATOM 662 N N . ARG A 1 92 ? -15.037 1.077 -1.107 1.00 90.56 92 ARG A N 1
ATOM 663 C CA . ARG A 1 92 ? -14.614 1.045 -2.517 1.00 90.56 92 ARG A CA 1
ATOM 664 C C . ARG A 1 92 ? -13.102 0.833 -2.634 1.00 90.56 92 ARG A C 1
ATOM 666 O O . ARG A 1 92 ? -12.352 1.062 -1.687 1.00 90.56 92 ARG A O 1
ATOM 673 N N . TRP A 1 93 ? -12.666 0.385 -3.807 1.00 93.25 93 TRP A N 1
ATOM 674 C CA . TRP A 1 93 ? -11.249 0.299 -4.148 1.00 93.25 93 TRP A CA 1
ATOM 675 C C . TRP A 1 93 ? -10.659 1.694 -4.344 1.00 93.25 93 TRP A C 1
ATOM 677 O O . TRP A 1 93 ? -11.108 2.428 -5.219 1.00 93.25 93 TRP A O 1
ATOM 687 N N . ALA A 1 94 ? -9.625 2.019 -3.578 1.00 91.81 94 ALA A N 1
ATOM 688 C CA . ALA A 1 94 ? -8.801 3.201 -3.768 1.00 91.81 94 ALA A CA 1
ATOM 689 C C . ALA A 1 94 ? -7.541 2.840 -4.563 1.00 91.81 94 ALA A C 1
ATOM 691 O O . ALA A 1 94 ? -6.949 1.776 -4.360 1.00 91.81 94 ALA A O 1
ATOM 692 N N . ARG A 1 95 ? -7.130 3.741 -5.452 1.00 90.62 95 ARG A N 1
ATOM 693 C CA . ARG A 1 95 ? -5.889 3.694 -6.233 1.00 90.62 95 ARG A CA 1
ATOM 694 C C . ARG A 1 95 ? -5.362 5.121 -6.348 1.00 90.62 95 ARG A C 1
ATOM 696 O O . ARG A 1 95 ? -6.153 6.056 -6.384 1.00 90.62 95 ARG A O 1
ATOM 703 N N . ASN A 1 96 ? -4.047 5.280 -6.418 1.00 86.38 96 ASN A N 1
ATOM 704 C CA . ASN A 1 96 ? -3.432 6.555 -6.765 1.00 86.38 96 ASN A CA 1
ATOM 705 C C . ASN A 1 96 ? -3.154 6.581 -8.276 1.00 86.38 96 ASN A C 1
ATOM 707 O O . ASN A 1 96 ? -2.453 5.713 -8.791 1.00 86.38 96 ASN A O 1
ATOM 711 N N . GLU A 1 97 ? -3.746 7.536 -8.989 1.00 82.44 97 GLU A N 1
ATOM 712 C CA . GLU A 1 97 ? -3.602 7.660 -10.447 1.00 82.44 97 GLU A CA 1
ATOM 713 C C . GLU A 1 97 ? -2.275 8.306 -10.841 1.00 82.44 97 GLU A C 1
ATOM 715 O O . GLU A 1 97 ? -1.640 7.870 -11.796 1.00 82.44 97 GLU A O 1
ATOM 720 N N . LYS A 1 98 ? -1.819 9.294 -10.059 1.00 84.12 98 LYS A N 1
ATOM 721 C CA . LYS A 1 98 ? -0.545 9.992 -10.289 1.00 84.12 98 LYS A CA 1
ATOM 722 C C . LYS A 1 98 ? 0.645 9.076 -10.028 1.00 84.12 98 LYS A C 1
ATOM 724 O O . LYS A 1 98 ? 1.655 9.150 -10.715 1.00 84.12 98 LYS A O 1
ATOM 729 N N . HIS A 1 99 ? 0.510 8.206 -9.032 1.00 82.88 99 HIS A N 1
ATOM 730 C CA . HIS A 1 99 ? 1.547 7.265 -8.636 1.00 82.88 99 HIS A CA 1
ATOM 731 C C . HIS A 1 99 ? 0.936 5.873 -8.428 1.00 82.88 99 HIS A C 1
ATOM 733 O O . HIS A 1 99 ? 0.650 5.466 -7.300 1.00 82.88 99 HIS A O 1
ATOM 739 N N . PRO A 1 100 ? 0.742 5.099 -9.509 1.00 82.25 100 PRO A N 1
ATOM 740 C CA . PRO A 1 100 ? 0.128 3.774 -9.431 1.00 82.25 100 PRO A CA 1
ATOM 741 C C . PRO A 1 100 ? 0.836 2.802 -8.474 1.00 82.25 100 PRO A C 1
ATOM 743 O O . PRO A 1 100 ? 0.186 1.928 -7.899 1.00 82.25 100 PRO A O 1
ATOM 746 N N . ALA A 1 101 ? 2.143 2.974 -8.258 1.00 79.56 101 ALA A N 1
ATOM 747 C CA . ALA A 1 101 ? 2.957 2.162 -7.354 1.00 79.56 101 ALA A CA 1
ATOM 748 C C . ALA A 1 101 ? 2.902 2.593 -5.869 1.00 79.56 101 ALA A C 1
ATOM 750 O O . ALA A 1 101 ? 3.359 1.846 -5.001 1.00 79.56 101 ALA A O 1
ATOM 751 N N . GLY A 1 102 ? 2.330 3.753 -5.531 1.00 69.94 102 GLY A N 1
ATOM 752 C CA . GLY A 1 102 ? 2.149 4.155 -4.132 1.00 69.94 102 GLY A CA 1
ATOM 753 C C . GLY A 1 102 ? 1.973 5.658 -3.934 1.00 69.94 102 GLY A C 1
ATOM 754 O O . GLY A 1 102 ? 1.850 6.395 -4.893 1.00 69.94 102 GLY A O 1
ATOM 755 N N . PRO A 1 103 ? 1.982 6.150 -2.693 1.00 84.44 103 PRO A N 1
ATOM 756 C CA . PRO A 1 103 ? 1.255 5.584 -1.569 1.00 84.44 103 PRO A CA 1
ATOM 757 C C . PRO A 1 103 ? -0.259 5.675 -1.822 1.00 84.44 103 PRO A C 1
ATOM 759 O O . PRO A 1 103 ? -0.759 6.646 -2.398 1.00 84.44 103 PRO A O 1
ATOM 762 N N . VAL A 1 104 ? -1.003 4.668 -1.361 1.00 90.44 104 VAL A N 1
ATOM 763 C CA . VAL A 1 104 ? -2.474 4.661 -1.402 1.00 90.44 104 VAL A CA 1
ATOM 764 C C . VAL A 1 104 ? -2.999 4.487 0.015 1.00 90.44 104 VAL A C 1
ATOM 766 O O . VAL A 1 104 ? -2.658 3.511 0.681 1.00 90.44 104 VAL A O 1
ATOM 769 N N . THR A 1 105 ? -3.821 5.426 0.481 1.00 91.00 105 THR A N 1
ATOM 770 C CA . THR A 1 105 ? -4.363 5.430 1.848 1.00 91.00 105 THR A CA 1
ATOM 771 C C . THR A 1 105 ? -5.875 5.256 1.828 1.00 91.00 105 THR A C 1
ATOM 773 O O . THR A 1 105 ? -6.556 5.876 1.016 1.00 91.00 105 THR A O 1
ATOM 776 N N . VAL A 1 106 ? -6.407 4.442 2.743 1.00 93.00 106 VAL A N 1
ATOM 777 C CA . VAL A 1 106 ? -7.853 4.265 2.944 1.00 93.00 106 VAL A CA 1
ATOM 778 C C . VAL A 1 106 ? -8.214 4.372 4.414 1.00 93.00 106 VAL A C 1
ATOM 780 O O . VAL A 1 106 ? -7.428 4.016 5.297 1.00 93.00 106 VAL A O 1
ATOM 783 N N . HIS A 1 107 ? -9.446 4.791 4.682 1.00 91.81 107 HIS A N 1
ATOM 784 C CA . HIS A 1 107 ? -10.028 4.711 6.013 1.00 91.81 107 HIS A CA 1
ATOM 785 C C . HIS A 1 107 ? -10.558 3.291 6.278 1.00 91.81 107 HIS A C 1
ATOM 787 O O . HIS A 1 107 ? -11.595 2.884 5.750 1.00 91.81 107 HIS A O 1
ATOM 793 N N . ALA A 1 108 ? -9.855 2.520 7.105 1.00 90.25 108 ALA A N 1
ATOM 794 C CA . ALA A 1 108 ? -10.204 1.142 7.445 1.00 90.25 108 ALA A CA 1
ATOM 795 C C . ALA A 1 108 ? -10.856 1.003 8.830 1.00 90.25 108 ALA A C 1
ATOM 797 O O . ALA A 1 108 ? -11.729 0.156 9.003 1.00 90.25 108 ALA A O 1
ATOM 798 N N . GLY A 1 109 ? -10.507 1.836 9.813 1.00 89.06 109 GLY A N 1
ATOM 799 C CA . GLY A 1 109 ? -10.936 1.614 11.197 1.00 89.06 109 GLY A CA 1
ATOM 800 C C . GLY A 1 109 ? -10.429 0.269 11.732 1.00 89.06 109 GLY A C 1
ATOM 801 O O . GLY A 1 109 ? -9.272 -0.113 11.528 1.00 89.06 109 GLY A O 1
ATOM 802 N N . ARG A 1 110 ? -11.332 -0.482 12.366 1.00 88.12 110 ARG A N 1
ATOM 803 C CA . ARG A 1 110 ? -11.116 -1.870 12.819 1.00 88.12 110 ARG A CA 1
ATOM 804 C C . ARG A 1 110 ? -11.511 -2.916 11.768 1.00 88.12 110 ARG A C 1
ATOM 806 O O . ARG A 1 110 ? -11.671 -4.083 12.086 1.00 88.12 110 ARG A O 1
ATOM 813 N N . ARG A 1 111 ? -11.743 -2.496 10.524 1.00 92.00 111 ARG A N 1
ATOM 814 C CA . ARG A 1 111 ? -12.168 -3.396 9.454 1.00 92.00 111 ARG A CA 1
ATOM 815 C C . ARG A 1 111 ? -10.960 -4.019 8.772 1.00 92.00 111 ARG A C 1
ATOM 817 O O . ARG A 1 111 ? -9.936 -3.353 8.599 1.00 92.00 111 ARG A O 1
ATOM 824 N N . GLY A 1 112 ? -11.143 -5.246 8.292 1.00 92.44 112 GLY A N 1
ATOM 825 C CA . GLY A 1 112 ? -10.186 -5.880 7.398 1.00 92.44 112 GLY A CA 1
ATOM 826 C C . GLY A 1 112 ? -9.995 -5.059 6.121 1.00 92.44 112 GLY A C 1
ATOM 827 O O . GLY A 1 112 ? -10.921 -4.405 5.631 1.00 92.44 112 GLY A O 1
ATOM 828 N N . VAL A 1 113 ? -8.787 -5.096 5.576 1.00 95.19 113 VAL A N 1
ATOM 829 C CA . VAL A 1 113 ? -8.442 -4.483 4.295 1.00 95.19 113 VAL A CA 1
ATOM 830 C C . VAL A 1 113 ? -8.027 -5.550 3.303 1.00 95.19 113 VAL A C 1
ATOM 832 O O . VAL A 1 113 ? -7.425 -6.553 3.668 1.00 95.19 113 VAL A O 1
ATOM 835 N N . TRP A 1 114 ? -8.339 -5.304 2.046 1.00 95.38 114 TRP A N 1
ATOM 836 C CA . TRP A 1 114 ? -7.937 -6.099 0.910 1.00 95.38 114 TRP A CA 1
ATOM 837 C C . TRP A 1 114 ? -7.000 -5.257 0.057 1.00 95.38 114 TRP A C 1
ATOM 839 O O . TRP A 1 114 ? -7.330 -4.133 -0.323 1.00 95.38 114 TRP A O 1
ATOM 849 N N . ILE A 1 115 ? -5.817 -5.788 -0.221 1.00 94.69 115 ILE A N 1
ATOM 850 C CA . ILE A 1 115 ? -4.825 -5.185 -1.098 1.00 94.69 115 ILE A CA 1
ATOM 851 C C . ILE A 1 115 ? -4.696 -6.027 -2.361 1.00 94.69 115 ILE A C 1
ATOM 853 O O . ILE A 1 115 ? -4.519 -7.242 -2.301 1.00 94.69 115 ILE A O 1
ATOM 857 N N . ASN A 1 116 ? -4.760 -5.354 -3.500 1.00 94.50 116 ASN A N 1
ATOM 858 C CA . ASN A 1 116 ? -4.506 -5.941 -4.801 1.00 94.50 116 ASN A CA 1
ATOM 859 C C . ASN A 1 116 ? -3.340 -5.190 -5.445 1.00 94.50 116 ASN A C 1
ATOM 861 O O . ASN A 1 116 ? -3.360 -3.962 -5.542 1.00 94.50 116 ASN A O 1
ATOM 865 N N . ALA A 1 117 ? -2.305 -5.917 -5.847 1.00 92.75 117 ALA A N 1
ATOM 866 C CA . ALA A 1 117 ? -1.136 -5.355 -6.504 1.00 92.75 117 ALA A CA 1
ATOM 867 C C . ALA A 1 117 ? -0.937 -6.039 -7.852 1.00 92.75 117 ALA A C 1
ATOM 869 O O . ALA A 1 117 ? -0.774 -7.252 -7.928 1.00 92.75 117 ALA A O 1
ATOM 870 N N . ARG A 1 118 ? -0.924 -5.260 -8.927 1.00 93.00 118 ARG A N 1
ATOM 871 C CA . ARG A 1 118 ? -0.681 -5.747 -10.284 1.00 93.00 118 ARG A CA 1
ATOM 872 C C . ARG A 1 118 ? 0.601 -5.141 -10.818 1.00 93.00 118 ARG A C 1
ATOM 874 O O . ARG A 1 118 ? 0.783 -3.935 -10.731 1.00 93.00 118 ARG A O 1
ATOM 881 N N . VAL A 1 119 ? 1.483 -5.963 -11.366 1.00 92.25 119 VAL A N 1
ATOM 882 C CA . VAL A 1 119 ? 2.780 -5.549 -11.904 1.00 92.25 119 VAL A CA 1
ATOM 883 C C . VAL A 1 119 ? 2.989 -6.249 -13.241 1.00 92.25 119 VAL A C 1
ATOM 885 O O . VAL A 1 119 ? 3.334 -7.431 -13.292 1.00 92.25 119 VAL A O 1
ATOM 888 N N . GLY A 1 120 ? 2.753 -5.531 -14.341 1.00 89.38 120 GLY A N 1
ATOM 889 C CA . GLY A 1 120 ? 2.731 -6.139 -15.675 1.00 89.38 120 GLY A CA 1
ATOM 890 C C . GLY A 1 120 ? 1.678 -7.252 -15.770 1.00 89.38 120 GLY A C 1
ATOM 891 O O . GLY A 1 120 ? 0.494 -7.005 -15.541 1.00 89.38 120 GLY A O 1
ATOM 892 N N . SER A 1 121 ? 2.110 -8.477 -16.088 1.00 88.75 121 SER A N 1
ATOM 893 C CA . SER A 1 121 ? 1.250 -9.671 -16.141 1.00 88.75 121 SER A CA 1
ATOM 894 C C . SER A 1 121 ? 1.006 -10.322 -14.776 1.00 88.75 121 SER A C 1
ATOM 896 O O . SER A 1 121 ? 0.089 -11.128 -14.634 1.00 88.75 121 SER A O 1
ATOM 898 N N . ARG A 1 122 ? 1.797 -9.978 -13.754 1.00 90.12 122 ARG A N 1
ATOM 899 C CA . ARG A 1 122 ? 1.701 -10.590 -12.425 1.00 90.12 122 ARG A CA 1
ATOM 900 C C . ARG A 1 122 ? 0.661 -9.857 -11.594 1.00 90.12 122 ARG A C 1
ATOM 902 O O . ARG A 1 122 ? 0.699 -8.633 -11.493 1.00 90.12 122 ARG A O 1
ATOM 909 N N . THR A 1 123 ? -0.246 -10.600 -10.974 1.00 91.06 123 THR A N 1
ATOM 910 C CA . THR A 1 123 ? -1.240 -10.053 -10.046 1.00 91.06 123 THR A CA 1
ATOM 911 C C . THR A 1 123 ? -1.074 -10.741 -8.703 1.00 91.06 123 THR A C 1
ATOM 913 O O . THR A 1 123 ? -0.895 -11.952 -8.646 1.00 91.06 123 THR A O 1
ATOM 916 N N . TYR A 1 124 ? -1.106 -9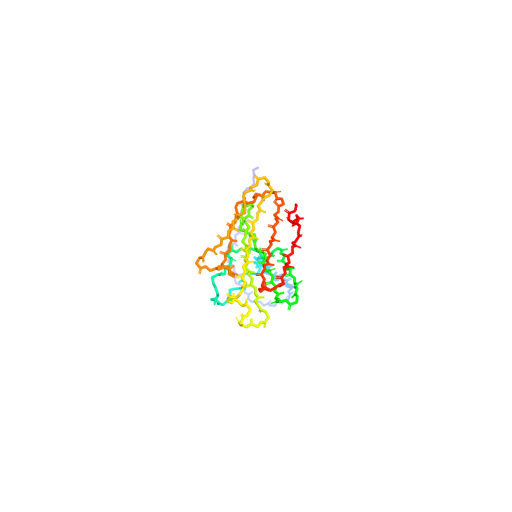.958 -7.636 1.00 92.56 124 TYR A N 1
ATOM 917 C CA . TYR A 1 124 ? -1.027 -10.416 -6.265 1.00 92.56 124 TYR A CA 1
ATOM 918 C C . TYR A 1 124 ? -2.242 -9.918 -5.500 1.00 92.56 124 TYR A C 1
ATOM 920 O O . TYR A 1 124 ? -2.628 -8.749 -5.600 1.00 92.56 124 TYR A O 1
ATOM 928 N N . ASP A 1 125 ? -2.809 -10.815 -4.711 1.00 93.62 125 ASP A N 1
ATOM 929 C CA . ASP A 1 125 ? -4.015 -10.574 -3.954 1.00 93.62 125 ASP A CA 1
ATOM 930 C C . ASP A 1 125 ? -3.810 -10.994 -2.500 1.00 93.62 125 ASP A C 1
ATOM 932 O O . ASP A 1 125 ? -3.347 -12.100 -2.226 1.00 93.62 125 ASP A O 1
ATOM 936 N N . SER A 1 126 ? -4.094 -10.094 -1.559 1.00 92.69 126 SER A N 1
ATOM 937 C CA . SER A 1 126 ? -3.866 -10.373 -0.140 1.00 92.69 126 SER A CA 1
ATOM 938 C C . SER A 1 126 ? -5.042 -11.054 0.555 1.00 92.69 126 SER A C 1
ATOM 940 O O . SER A 1 126 ? -4.892 -11.467 1.706 1.00 92.69 126 SER A O 1
ATOM 942 N N . GLY A 1 127 ? -6.232 -11.052 -0.057 1.00 93.81 127 GLY A N 1
ATOM 943 C CA . GLY A 1 127 ? -7.489 -11.231 0.666 1.00 93.81 127 GLY A CA 1
ATOM 944 C C . GLY A 1 127 ? -7.653 -10.240 1.831 1.00 93.81 127 GLY A C 1
ATOM 945 O O . GLY A 1 127 ? -6.971 -9.212 1.910 1.00 93.81 127 GLY A O 1
ATOM 946 N N . TRP A 1 128 ? -8.553 -10.555 2.767 1.00 94.00 128 TRP A N 1
ATOM 947 C CA . TRP A 1 128 ? -8.813 -9.731 3.951 1.00 94.00 128 TRP A CA 1
ATOM 948 C C . TRP A 1 128 ? -7.735 -9.897 5.028 1.00 94.00 128 TRP A C 1
ATOM 950 O O . TRP A 1 128 ? -7.648 -10.930 5.697 1.00 94.00 128 TRP A O 1
ATOM 960 N N . ILE A 1 129 ? -6.967 -8.835 5.248 1.00 89.88 129 ILE A N 1
ATOM 961 C CA . ILE A 1 129 ? -5.922 -8.727 6.269 1.00 89.88 129 ILE A CA 1
ATOM 962 C C . ILE A 1 129 ? -6.265 -7.632 7.292 1.00 89.88 129 ILE A C 1
ATOM 964 O O . ILE A 1 129 ? -7.096 -6.774 7.022 1.00 89.88 129 ILE A O 1
ATOM 968 N N . LEU A 1 130 ? -5.590 -7.612 8.448 1.00 85.62 130 LEU A N 1
ATOM 969 C CA . LEU A 1 130 ? -5.789 -6.610 9.516 1.00 85.62 130 LEU A CA 1
ATOM 970 C C . LEU A 1 130 ? -7.187 -6.642 10.167 1.00 85.62 130 LEU A C 1
ATOM 972 O O . LEU A 1 130 ? -7.818 -5.593 10.307 1.00 85.62 130 LEU A O 1
ATOM 976 N N . ARG A 1 131 ? -7.644 -7.846 10.532 1.00 77.12 131 ARG A N 1
ATOM 977 C CA . ARG A 1 131 ? -8.791 -8.035 11.431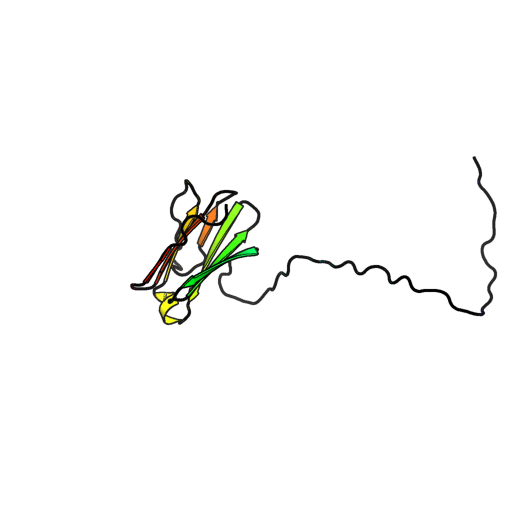 1.00 77.12 131 ARG A CA 1
ATOM 978 C C . ARG A 1 131 ? -8.457 -7.582 12.851 1.00 77.12 131 ARG A C 1
ATOM 980 O O . ARG A 1 131 ? -7.253 -7.623 13.195 1.00 77.12 131 ARG A O 1
#

Radius of gyration: 27.22 Å; chains: 1; bounding box: 53×34×83 Å

Organism: NCBI:txid698759

Foldseek 3Di:
DDDDDDDDDDDDDDDDDDDDDDDDPPPPVPPDPPDDDDDVDPPAAFDDWADDPQFIWTWGDDPQWKIWIATGGPDPLQQVQKAKWKAAVVGDIWTDPVRRRDTTMDTHRQTWMWMWMDGPPDIDTDPTDRD

Secondary structure (DSSP, 8-state):
----------------------PPP-------------SS---SEEEEEEEETTEEEEEEEETTTEEEEEEEESSHHHHHTEEEEEEETTSPEEE-SS-TTS-EEEE-TTS-EEEEEEETTEEEEEEEE--

pLDDT: mean 76.09, std 20.01, range [37.12, 95.38]

Sequence (131 aa):
MGRGGWGAARRSMALALAVLTTAGLLTLAGPGVGSTAAAPSCAGRKVRTLTFDAGSVRVYRKGSRYVCAVFVPRKESQARKATVRIRAWGGRWARNEKHPAGPVTVHAGRRGVWINARVGSRTYDSGWILR